Protein AF-A0ABD5DWV4-F1 (afdb_monomer_lite)

Secondary structure (DSSP, 8-state):
---BTTB-TT--------PPP--SSPPPP-----PPEEEE-SSEEEEEETTEEEEEETTT--EEEEEETTEE--SS-B-

pLDDT: mean 93.91, std 6.94, range [65.69, 98.44]

Organism: Acinetobacter baumannii (NCBI:txid470)

Foldseek 3Di:
DPDDPPGHPPPDPDDDDDDDDDDPDDDDDPDCQDDWDWDDDPQWIWIDTRQKIWTAGPVVRWGAWIDGVNHTDDPGTDD

InterPro domains:
  IPR011013 Galactose mutarotase-like domain superfamily [SSF74650] (31-78)
  IPR013783 Immunoglobulin-like fold [G3DSA:2.60.40.10] (1-28)
  IPR036156 Beta-Galactosidase/glucuronidase domain superfamily [SSF49303] (2-24)

Radius of gyration: 25.18 Å; chains: 1; bounding box: 38×31×70 Å

Sequence (79 aa):
PQATAWSEAEHRVAWQQFPLPAPLALPAPTVSAGAPDLIVSDEVWQIRAGSQCWTIDRRTGLLSRWSVGGQEQLLTPLR

Structure (mmCIF, N/CA/C/O backbone):
data_AF-A0ABD5DWV4-F1
#
_entry.id   AF-A0ABD5DWV4-F1
#
loop_
_atom_site.group_PDB
_atom_site.id
_atom_site.type_symbol
_atom_site.label_atom_id
_atom_site.label_alt_id
_atom_site.label_comp_id
_atom_site.label_asym_id
_atom_site.label_entity_id
_atom_site.label_seq_id
_atom_site.pdbx_PDB_ins_code
_atom_site.Cartn_x
_atom_site.Cartn_y
_atom_site.Cartn_z
_atom_site.occupancy
_atom_site.B_iso_or_equiv
_atom_site.auth_seq_id
_atom_site.auth_comp_id
_atom_site.auth_asym_id
_atom_site.auth_atom_id
_atom_site.pdbx_PDB_model_num
ATOM 1 N N . PRO A 1 1 ? -17.981 3.310 38.836 1.00 83.69 1 PRO A N 1
ATOM 2 C CA . PRO A 1 1 ? -18.837 2.425 39.672 1.00 83.69 1 PRO A CA 1
ATOM 3 C C . PRO A 1 1 ? -18.071 2.022 40.936 1.00 83.69 1 PRO A C 1
ATOM 5 O O . PRO A 1 1 ? -16.851 2.066 40.896 1.00 83.69 1 PRO A O 1
ATOM 8 N N . GLN A 1 2 ? -18.725 1.669 42.042 1.00 94.88 2 GLN A N 1
ATOM 9 C CA . GLN A 1 2 ? -18.006 1.167 43.225 1.00 94.88 2 GLN A CA 1
ATOM 10 C C . GLN A 1 2 ? -17.586 -0.297 43.034 1.00 94.88 2 GLN A C 1
ATOM 12 O O . GLN A 1 2 ? -18.114 -0.979 42.155 1.00 94.88 2 GLN A O 1
ATOM 17 N N . ALA A 1 3 ? -16.623 -0.753 43.837 1.00 96.69 3 ALA A N 1
ATOM 18 C CA . ALA A 1 3 ? -16.183 -2.142 43.828 1.00 96.69 3 ALA A CA 1
ATOM 19 C C . ALA A 1 3 ? -17.332 -3.090 44.214 1.00 96.69 3 ALA A C 1
ATOM 21 O O . ALA A 1 3 ? -18.194 -2.751 45.028 1.00 96.69 3 ALA A O 1
ATOM 22 N N . THR A 1 4 ? -17.329 -4.284 43.630 1.00 96.44 4 THR A N 1
ATOM 23 C CA . THR A 1 4 ? -18.232 -5.393 43.955 1.00 96.44 4 THR A CA 1
ATOM 24 C C . THR A 1 4 ? -17.414 -6.585 44.455 1.00 96.44 4 THR A C 1
ATOM 26 O O . THR A 1 4 ? -16.190 -6.582 44.369 1.00 96.44 4 THR A O 1
ATOM 29 N N . ALA A 1 5 ? -18.067 -7.647 44.935 1.00 97.38 5 ALA A N 1
ATOM 30 C CA . ALA A 1 5 ? -17.373 -8.863 45.376 1.00 97.38 5 ALA A CA 1
ATOM 31 C C . ALA A 1 5 ? -16.546 -9.562 44.271 1.00 97.38 5 ALA A C 1
ATOM 33 O O . ALA A 1 5 ? -15.766 -10.461 44.573 1.00 97.38 5 ALA A O 1
ATOM 34 N N . TRP A 1 6 ? -16.731 -9.183 43.004 1.00 93.69 6 TRP A N 1
ATOM 35 C CA . TRP A 1 6 ? -16.117 -9.830 41.842 1.00 93.69 6 TRP A CA 1
ATOM 36 C C . TRP A 1 6 ? -15.481 -8.839 40.853 1.00 93.69 6 TRP A C 1
ATOM 38 O O . TRP A 1 6 ? -15.010 -9.253 39.795 1.00 93.69 6 TRP A O 1
ATOM 48 N N . SER A 1 7 ? -15.439 -7.541 41.174 1.00 96.19 7 SER A N 1
ATOM 49 C CA . SER A 1 7 ? -14.783 -6.531 40.339 1.00 96.19 7 SER A CA 1
ATOM 50 C C . SER A 1 7 ? -14.351 -5.313 41.148 1.00 96.19 7 SER A C 1
ATOM 52 O O . SER A 1 7 ? -15.096 -4.830 41.999 1.00 96.19 7 SER A O 1
ATOM 54 N N . GLU A 1 8 ? -13.200 -4.745 40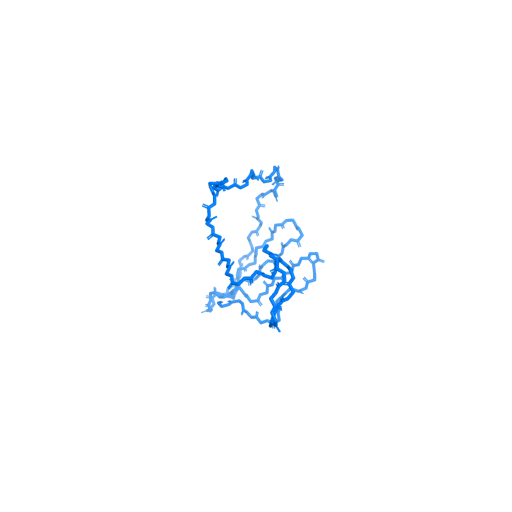.805 1.00 97.19 8 GLU A N 1
ATOM 55 C CA . GLU A 1 8 ? -12.732 -3.484 41.386 1.00 97.19 8 GLU A CA 1
ATOM 56 C C . GLU A 1 8 ? -13.659 -2.299 41.065 1.00 97.19 8 GLU A C 1
ATOM 58 O O . GLU A 1 8 ? -14.537 -2.367 40.193 1.00 97.19 8 GLU A O 1
ATOM 63 N N . ALA A 1 9 ? -13.461 -1.186 41.774 1.00 97.12 9 ALA A N 1
ATOM 64 C CA . ALA A 1 9 ? -14.139 0.062 41.452 1.00 97.12 9 ALA A CA 1
ATOM 65 C C . ALA A 1 9 ? -13.795 0.515 40.023 1.00 97.12 9 ALA A C 1
ATOM 67 O O . ALA A 1 9 ? -12.711 0.275 39.504 1.00 97.12 9 ALA A O 1
ATOM 68 N N . GLU A 1 10 ? -14.765 1.158 39.379 1.00 95.69 10 GLU A N 1
ATOM 69 C CA . GLU A 1 10 ? -14.687 1.691 38.014 1.00 95.69 10 GLU A CA 1
ATOM 70 C C . GLU A 1 10 ? -14.449 0.645 36.922 1.00 95.69 10 GLU A C 1
ATOM 72 O O . GLU A 1 10 ? -14.235 0.998 35.763 1.00 95.69 10 GLU A O 1
ATOM 77 N N . HIS A 1 11 ? -14.595 -0.640 37.252 1.00 95.25 11 HIS A N 1
ATOM 78 C CA . HIS A 1 11 ? -14.482 -1.717 36.284 1.00 95.25 11 HIS A CA 1
ATOM 79 C C . HIS A 1 11 ? -15.466 -1.522 35.119 1.00 95.25 11 HIS A C 1
ATOM 81 O O . HIS A 1 11 ? -16.690 -1.502 35.290 1.00 95.25 11 HIS A O 1
ATOM 87 N N . ARG A 1 12 ? -14.920 -1.341 33.911 1.00 95.31 12 ARG A N 1
ATOM 88 C CA . ARG A 1 12 ? -15.699 -1.077 32.700 1.00 95.31 12 ARG A CA 1
ATOM 89 C C . ARG A 1 12 ? -16.254 -2.381 32.138 1.00 95.31 12 ARG A C 1
ATOM 91 O O . ARG A 1 12 ? -15.534 -3.137 31.497 1.00 95.31 12 ARG A O 1
ATOM 98 N N . VAL A 1 13 ? -17.553 -2.591 32.322 1.00 94.81 13 VAL A N 1
ATOM 99 C CA . VAL A 1 13 ? -18.262 -3.806 31.879 1.00 94.81 13 VAL A CA 1
ATOM 100 C C . VAL A 1 13 ? -18.730 -3.760 30.422 1.00 94.81 13 VAL A C 1
ATOM 102 O O . VAL A 1 13 ? -18.999 -4.796 29.826 1.00 94.81 13 VAL A O 1
ATOM 105 N N . ALA A 1 14 ? -18.821 -2.567 29.833 1.00 96.06 14 ALA A N 1
ATOM 106 C CA . ALA A 1 14 ? -19.164 -2.372 28.431 1.00 96.06 14 ALA A CA 1
ATOM 107 C C . ALA A 1 14 ? -18.545 -1.072 27.909 1.00 96.06 14 ALA A C 1
ATOM 109 O O . ALA A 1 14 ? -18.335 -0.118 28.663 1.00 96.06 14 ALA A O 1
ATOM 110 N N . TRP A 1 15 ? -18.263 -1.028 26.611 1.00 96.81 15 TRP A N 1
ATOM 111 C CA . TRP A 1 15 ? -17.874 0.190 25.915 1.00 96.81 15 TRP A CA 1
ATOM 112 C C . TRP A 1 15 ? -18.417 0.171 24.491 1.00 96.81 15 TRP A C 1
ATOM 114 O O . TRP A 1 15 ? -18.679 -0.892 23.931 1.00 96.81 15 TRP A O 1
ATOM 124 N N . GLN A 1 16 ? -18.581 1.362 23.930 1.00 96.88 16 GLN A N 1
ATOM 125 C CA . GLN A 1 16 ? -18.919 1.564 22.532 1.00 96.88 16 GLN A CA 1
ATOM 126 C C . GLN A 1 16 ? -18.256 2.853 22.051 1.00 96.88 16 GLN A C 1
ATOM 128 O O . GLN A 1 16 ? -18.021 3.764 22.846 1.00 96.88 16 GLN A O 1
ATOM 133 N N . GLN A 1 17 ? -17.971 2.930 20.755 1.00 97.44 17 GLN A N 1
ATOM 134 C CA . GLN A 1 17 ? -17.547 4.162 20.096 1.00 97.44 17 GLN A CA 1
ATOM 135 C C . GLN A 1 17 ? -18.444 4.460 18.898 1.00 97.44 17 GLN A C 1
ATOM 137 O O . GLN A 1 17 ? -18.987 3.550 18.273 1.00 97.44 17 GLN A O 1
ATOM 142 N N . PHE A 1 18 ? -18.568 5.743 18.575 1.00 95.94 18 PHE A N 1
ATOM 143 C CA . PHE A 1 18 ? -19.284 6.219 17.401 1.00 95.94 18 PHE A CA 1
ATOM 144 C C . PHE A 1 18 ? -18.341 7.084 16.569 1.00 95.94 18 PHE A C 1
ATOM 146 O O . PHE A 1 18 ? -17.554 7.840 17.147 1.00 95.94 18 PHE A O 1
ATOM 153 N N . PRO A 1 19 ? -18.402 6.998 15.231 1.00 95.69 19 PRO A N 1
ATOM 154 C CA . PRO A 1 19 ? -17.660 7.921 14.393 1.00 95.69 19 PRO A CA 1
ATOM 155 C C . PRO A 1 19 ? -18.192 9.339 14.626 1.00 95.69 19 PRO A C 1
ATOM 157 O O . PRO A 1 19 ? -19.394 9.586 14.538 1.00 95.69 19 PRO A O 1
ATOM 160 N N . LEU A 1 20 ? -17.289 10.269 14.923 1.00 96.50 20 LEU A N 1
ATOM 161 C CA . LEU A 1 20 ? -17.590 11.696 14.895 1.00 96.50 20 LEU A CA 1
ATOM 162 C C . LEU A 1 20 ? -17.263 12.249 13.503 1.00 96.50 20 LEU A C 1
ATOM 164 O O . LEU A 1 20 ? -16.413 11.677 12.813 1.00 96.50 20 LEU A O 1
ATOM 168 N N . PRO A 1 21 ? -17.904 13.351 13.075 1.00 95.94 21 PRO A N 1
ATOM 169 C CA . PRO A 1 21 ? -17.524 14.027 11.844 1.00 95.94 21 PRO A CA 1
ATOM 170 C C . PRO A 1 21 ? -16.024 14.327 11.827 1.00 95.94 21 PRO A C 1
ATOM 172 O O . PRO A 1 21 ? -15.479 14.892 12.775 1.00 95.94 21 PRO A O 1
ATOM 175 N N . ALA A 1 22 ? -15.369 13.950 10.736 1.00 93.06 22 ALA A N 1
ATOM 176 C CA . ALA A 1 22 ? -13.954 14.179 10.505 1.00 93.06 22 ALA A CA 1
ATOM 177 C C . ALA A 1 22 ? -13.761 14.818 9.121 1.00 93.06 22 ALA A C 1
ATOM 179 O O . ALA A 1 22 ? -14.623 14.663 8.249 1.00 93.06 22 ALA A O 1
ATOM 180 N N . PRO A 1 23 ? -12.648 15.535 8.897 1.00 92.25 23 PRO A N 1
ATOM 181 C CA . PRO A 1 23 ? -12.298 16.021 7.570 1.00 92.25 23 PRO A CA 1
ATOM 182 C C . PRO A 1 23 ? -12.277 14.878 6.549 1.00 92.25 23 PRO A C 1
ATOM 184 O O . PRO A 1 23 ? -11.729 13.812 6.817 1.00 92.25 23 PRO A O 1
ATOM 187 N N . LEU A 1 24 ? -12.845 15.119 5.365 1.00 91.38 24 LEU A N 1
ATOM 188 C CA . LEU A 1 24 ? -12.887 14.121 4.288 1.00 91.38 24 LEU A CA 1
ATOM 189 C C . LEU A 1 24 ? -11.508 13.867 3.663 1.00 91.38 24 LEU A C 1
ATOM 191 O O . LEU A 1 24 ? -11.270 12.798 3.111 1.00 91.38 24 LEU A O 1
ATOM 195 N N . ALA A 1 25 ? -10.608 14.849 3.738 1.00 90.62 25 ALA A N 1
ATOM 196 C CA . ALA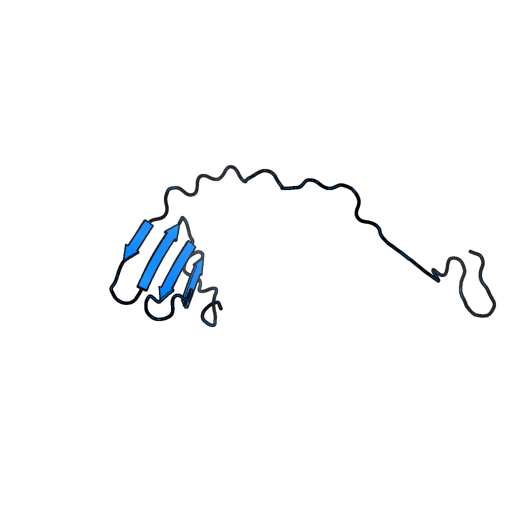 A 1 25 ? -9.246 14.756 3.235 1.00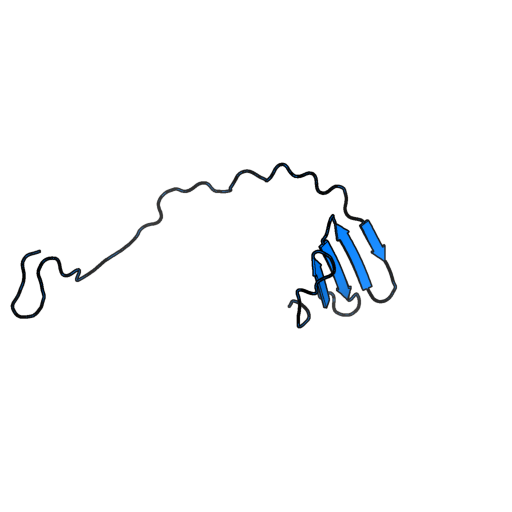 90.62 25 ALA A CA 1
ATOM 197 C C . ALA A 1 25 ? -8.318 15.692 4.016 1.00 90.62 25 ALA A C 1
ATOM 199 O O . ALA A 1 25 ? -8.741 16.733 4.526 1.00 90.62 25 ALA A O 1
ATOM 200 N N . LEU A 1 26 ? -7.039 15.328 4.074 1.00 88.31 26 LEU A N 1
ATOM 201 C CA . LEU A 1 26 ? -5.978 16.229 4.509 1.00 88.31 26 LEU A CA 1
ATOM 202 C C . LEU A 1 26 ? -5.607 17.190 3.363 1.00 88.31 26 LEU A C 1
ATOM 204 O O . LEU A 1 26 ? -5.774 16.826 2.195 1.00 88.31 26 LEU A O 1
ATOM 208 N N . PRO A 1 27 ? -5.085 18.395 3.661 1.00 87.19 27 PRO A N 1
ATOM 209 C CA . PRO A 1 27 ? -4.541 19.279 2.636 1.00 87.19 27 PRO A CA 1
ATOM 210 C C . PRO A 1 27 ? -3.471 18.563 1.807 1.00 87.19 27 PRO A C 1
ATOM 212 O O . PRO A 1 27 ? -2.620 17.861 2.356 1.00 87.19 27 PRO A O 1
ATOM 215 N N . ALA A 1 28 ? -3.502 18.755 0.488 1.00 83.62 28 ALA A N 1
ATOM 216 C CA . ALA A 1 28 ? -2.484 18.192 -0.385 1.00 83.62 28 ALA A CA 1
ATOM 217 C C . ALA A 1 28 ? -1.107 18.805 -0.058 1.00 83.62 28 ALA A C 1
ATOM 219 O O . ALA A 1 28 ? -1.013 20.025 0.119 1.00 83.62 28 ALA A O 1
ATOM 220 N N . PRO A 1 29 ? -0.034 17.997 0.013 1.00 79.50 29 PRO A N 1
ATOM 221 C CA . PRO A 1 29 ? 1.312 18.529 0.167 1.00 79.50 29 PRO A CA 1
ATOM 222 C C . PRO A 1 29 ? 1.672 19.411 -1.037 1.00 79.50 29 PRO A C 1
ATOM 224 O O . PRO A 1 29 ? 1.400 19.067 -2.184 1.00 79.50 29 PRO A O 1
ATOM 227 N N . THR A 1 30 ? 2.321 20.545 -0.779 1.00 76.00 30 THR A N 1
ATOM 228 C CA . THR A 1 30 ? 2.696 21.562 -1.781 1.00 76.00 30 THR A CA 1
ATOM 229 C C . THR A 1 30 ? 3.939 21.210 -2.605 1.00 76.00 30 THR A C 1
ATOM 231 O O . THR A 1 30 ? 4.461 22.053 -3.333 1.00 76.00 30 THR A O 1
ATOM 234 N N . VAL A 1 31 ? 4.452 19.982 -2.506 1.00 69.94 31 VAL A N 1
ATOM 235 C CA . VAL A 1 31 ? 5.697 19.595 -3.177 1.00 69.94 31 VAL A CA 1
ATOM 236 C C . VAL A 1 31 ? 5.442 19.381 -4.668 1.00 69.94 31 VAL A C 1
ATOM 238 O O . VAL A 1 31 ? 4.774 18.429 -5.067 1.00 69.94 31 VAL A O 1
ATOM 241 N N . SER A 1 32 ? 6.028 20.242 -5.501 1.00 65.69 32 SER A N 1
ATOM 242 C CA . SER A 1 32 ? 6.128 20.001 -6.940 1.00 65.69 32 SER A CA 1
ATOM 243 C C . SER A 1 32 ? 7.194 18.934 -7.184 1.00 65.69 32 SER A C 1
ATOM 245 O O . SER A 1 32 ? 8.388 19.211 -7.104 1.00 65.69 32 SER A O 1
ATOM 247 N N . ALA A 1 33 ? 6.772 17.701 -7.457 1.00 65.94 33 ALA A N 1
ATOM 248 C CA . ALA A 1 33 ? 7.682 16.600 -7.782 1.00 65.94 33 ALA A CA 1
ATOM 249 C C . ALA A 1 33 ? 8.251 16.683 -9.216 1.00 65.94 33 ALA A C 1
ATOM 251 O O . ALA A 1 33 ? 8.988 15.790 -9.631 1.00 65.94 33 ALA A O 1
ATOM 252 N N . GLY A 1 34 ? 7.923 17.741 -9.971 1.00 80.94 34 GLY A N 1
ATOM 253 C CA . GLY A 1 34 ? 8.150 17.790 -11.414 1.00 80.94 34 GLY A CA 1
ATOM 254 C C . GLY A 1 34 ? 7.285 16.773 -12.166 1.00 80.94 34 GLY A C 1
ATOM 255 O O . GLY A 1 34 ? 6.573 15.965 -11.566 1.00 80.94 34 GLY A O 1
ATOM 256 N N . ALA A 1 35 ? 7.316 16.828 -13.497 1.00 89.75 35 ALA A N 1
ATOM 257 C CA . ALA A 1 35 ? 6.726 15.768 -14.305 1.00 89.75 35 ALA A CA 1
ATOM 258 C C . ALA A 1 35 ? 7.605 14.506 -14.205 1.00 89.75 35 ALA A C 1
ATOM 260 O O . ALA A 1 35 ? 8.831 14.633 -14.216 1.00 89.75 35 ALA A O 1
ATOM 261 N N . PRO A 1 36 ? 7.017 13.305 -14.095 1.00 93.75 36 PRO A N 1
ATOM 262 C CA . PRO A 1 36 ? 7.786 12.070 -14.109 1.00 93.75 36 PRO A CA 1
ATOM 263 C C . PRO A 1 36 ? 8.359 11.788 -15.503 1.00 93.75 36 PRO A C 1
ATOM 265 O O . PRO A 1 36 ? 7.706 12.049 -16.515 1.00 93.75 36 PRO A O 1
ATOM 268 N N . ASP A 1 37 ? 9.533 11.163 -15.542 1.00 95.81 37 ASP A N 1
ATOM 269 C CA . ASP A 1 37 ? 10.105 10.621 -16.773 1.00 95.81 37 ASP A CA 1
ATOM 270 C C . ASP A 1 37 ? 9.581 9.204 -17.014 1.00 95.81 37 ASP A C 1
ATOM 272 O O . ASP A 1 37 ? 9.602 8.359 -16.112 1.00 95.81 37 ASP A O 1
ATOM 276 N N . LEU A 1 38 ? 9.164 8.925 -18.251 1.00 97.56 38 LEU A N 1
ATOM 277 C CA . LEU A 1 38 ? 8.785 7.590 -18.707 1.00 97.56 38 LEU A CA 1
ATOM 278 C C . LEU A 1 38 ? 9.823 7.064 -19.698 1.00 97.56 38 LEU A C 1
ATOM 280 O O . LEU A 1 38 ? 10.028 7.632 -20.769 1.00 97.56 38 LEU A O 1
ATOM 284 N N . ILE A 1 39 ? 10.428 5.931 -19.359 1.00 97.81 39 ILE A N 1
ATOM 285 C CA . ILE A 1 39 ? 11.325 5.181 -20.234 1.00 97.81 39 ILE A CA 1
ATOM 286 C C . ILE A 1 39 ? 10.599 3.906 -20.647 1.00 97.81 39 ILE A C 1
ATOM 288 O O . ILE A 1 39 ? 10.159 3.123 -19.802 1.00 97.81 39 ILE A O 1
ATOM 292 N N . VAL A 1 40 ? 10.467 3.706 -21.954 1.00 97.75 40 VAL A N 1
ATOM 293 C CA . VAL A 1 40 ? 9.737 2.577 -22.528 1.00 97.75 40 VAL A CA 1
ATOM 294 C C . VAL A 1 40 ? 10.721 1.615 -23.172 1.00 97.75 40 VAL A C 1
ATOM 296 O O . VAL A 1 40 ? 11.529 2.019 -24.006 1.00 97.75 40 VAL A O 1
ATOM 299 N N . SER A 1 41 ? 10.614 0.341 -22.812 1.00 96.44 41 SER A N 1
ATOM 300 C CA . SER A 1 41 ? 11.186 -0.765 -23.573 1.00 96.44 41 SER A CA 1
ATOM 301 C C . SER A 1 41 ? 10.089 -1.759 -23.963 1.00 96.44 41 SER A C 1
ATOM 303 O O . SER A 1 41 ? 8.908 -1.574 -23.634 1.00 96.44 41 SER A O 1
ATOM 305 N N . ASP A 1 42 ? 10.483 -2.814 -24.672 1.00 97.12 42 ASP A N 1
ATOM 306 C CA . ASP A 1 42 ? 9.579 -3.895 -25.070 1.00 97.12 42 ASP A CA 1
ATOM 307 C C . ASP A 1 42 ? 9.072 -4.695 -23.862 1.00 97.12 42 ASP A C 1
ATOM 309 O O . ASP A 1 42 ? 7.924 -5.140 -23.840 1.00 97.12 42 ASP A O 1
ATOM 313 N N . GLU A 1 43 ? 9.902 -4.825 -22.824 1.00 97.75 43 GLU A N 1
ATOM 314 C CA . GLU A 1 43 ? 9.613 -5.651 -21.649 1.00 97.75 43 GLU A CA 1
ATOM 315 C C . GLU A 1 43 ? 9.011 -4.856 -20.490 1.00 97.75 43 GLU A C 1
ATOM 317 O O . GLU A 1 43 ? 8.193 -5.391 -19.738 1.00 97.75 43 GLU A O 1
ATOM 322 N N . VAL A 1 44 ? 9.394 -3.584 -20.326 1.00 98.12 44 VAL A N 1
ATOM 323 C CA . VAL A 1 44 ? 9.024 -2.801 -19.143 1.00 98.12 44 VAL A CA 1
ATOM 324 C C . VAL A 1 44 ? 8.670 -1.349 -19.455 1.00 98.12 44 VAL A C 1
ATOM 326 O O . VAL A 1 44 ? 9.175 -0.729 -20.393 1.00 98.12 44 VAL A O 1
ATOM 329 N N . TRP A 1 45 ? 7.823 -0.781 -18.602 1.00 98.38 45 TRP A N 1
ATOM 330 C CA . TRP A 1 45 ? 7.747 0.661 -18.396 1.00 98.38 45 TRP A CA 1
ATOM 331 C C . TRP A 1 45 ? 8.531 1.018 -17.148 1.00 98.38 45 TRP A C 1
ATOM 333 O O . TRP A 1 45 ? 8.282 0.457 -16.081 1.00 98.38 45 TRP A O 1
ATOM 343 N N . GLN A 1 46 ? 9.452 1.966 -17.263 1.00 98.06 46 GLN A N 1
ATOM 344 C CA . GLN A 1 46 ? 10.166 2.497 -16.114 1.00 98.06 46 GLN A CA 1
ATOM 345 C C . GLN A 1 46 ? 9.791 3.961 -15.902 1.00 98.06 46 GLN A C 1
ATOM 347 O O . GLN A 1 46 ? 9.982 4.786 -16.792 1.00 98.06 46 GLN A O 1
ATOM 352 N N . ILE A 1 47 ? 9.271 4.273 -14.719 1.00 97.69 47 ILE A N 1
ATOM 353 C CA . ILE A 1 47 ? 8.821 5.612 -14.334 1.00 97.69 47 ILE A CA 1
ATOM 354 C C . ILE A 1 47 ? 9.783 6.154 -13.283 1.00 97.69 47 ILE A C 1
ATOM 356 O O . ILE A 1 47 ? 10.063 5.455 -12.309 1.00 97.69 47 ILE A O 1
ATOM 360 N N . ARG A 1 48 ? 10.280 7.383 -13.452 1.00 95.94 48 ARG A N 1
ATOM 361 C CA . ARG A 1 48 ? 11.151 8.058 -12.475 1.00 95.94 48 ARG A CA 1
ATOM 362 C C . ARG A 1 48 ? 10.539 9.382 -12.034 1.00 95.94 48 ARG A C 1
ATOM 364 O O . ARG A 1 48 ? 10.153 10.186 -12.874 1.00 95.94 48 ARG A O 1
ATOM 371 N N . ALA A 1 49 ? 10.469 9.610 -10.724 1.00 93.62 49 ALA A N 1
ATOM 372 C CA . ALA A 1 49 ? 10.015 10.873 -10.143 1.00 93.62 49 ALA A CA 1
ATOM 373 C C . ALA A 1 49 ? 10.790 11.171 -8.853 1.00 93.62 49 ALA A C 1
ATOM 375 O O . ALA A 1 49 ? 10.657 10.462 -7.851 1.00 93.62 49 ALA A O 1
ATOM 376 N N . GLY A 1 50 ? 11.616 12.218 -8.869 1.00 91.69 50 GLY A N 1
ATOM 377 C CA . GLY A 1 50 ? 12.525 12.518 -7.762 1.00 91.69 50 GLY A CA 1
ATOM 378 C C . GLY A 1 50 ? 13.454 11.337 -7.457 1.00 91.69 50 GLY A C 1
ATOM 379 O O . GLY A 1 50 ? 14.148 10.837 -8.337 1.00 91.69 50 GLY A O 1
ATOM 380 N N . SER A 1 51 ? 13.456 10.869 -6.207 1.00 93.12 51 SER A N 1
ATOM 381 C CA . SER A 1 51 ? 14.237 9.700 -5.775 1.00 93.12 51 SER A CA 1
ATOM 382 C C . SER A 1 51 ? 13.558 8.358 -6.064 1.00 93.12 51 SER A C 1
ATOM 384 O O . SER A 1 51 ? 14.138 7.312 -5.767 1.00 93.12 51 SER A O 1
ATOM 386 N N . GLN A 1 52 ? 12.338 8.366 -6.601 1.00 95.62 52 GLN A N 1
ATOM 387 C CA . GLN A 1 52 ? 11.539 7.165 -6.806 1.00 95.62 52 GLN A CA 1
ATOM 388 C C . GLN A 1 52 ? 11.689 6.641 -8.231 1.00 95.62 52 GLN A C 1
ATOM 390 O O . GLN A 1 52 ? 11.679 7.407 -9.198 1.00 95.62 52 GLN A O 1
ATOM 395 N N . CYS A 1 53 ? 11.786 5.321 -8.357 1.00 97.25 53 CYS A N 1
ATOM 396 C CA . CYS A 1 53 ? 11.772 4.630 -9.637 1.00 97.25 53 CYS A CA 1
ATOM 397 C C . CYS A 1 53 ? 10.893 3.383 -9.550 1.00 97.25 53 CYS A C 1
ATOM 399 O O . CYS A 1 53 ? 11.101 2.538 -8.682 1.00 97.25 53 CYS A O 1
ATOM 401 N N . TRP A 1 54 ? 9.948 3.255 -10.475 1.00 98.25 54 TRP A N 1
ATOM 402 C CA . TRP A 1 54 ? 9.041 2.115 -10.600 1.00 98.25 54 TRP A CA 1
ATOM 403 C C . TRP A 1 54 ? 9.318 1.382 -11.907 1.00 98.25 54 TRP A C 1
ATOM 405 O O . TRP A 1 54 ? 9.523 2.024 -12.935 1.00 98.25 54 TRP A O 1
ATOM 415 N N . THR A 1 55 ? 9.318 0.050 -11.879 1.00 98.38 55 THR A N 1
ATOM 416 C CA . THR A 1 55 ? 9.364 -0.793 -13.084 1.00 98.38 55 THR A CA 1
ATOM 417 C C . THR A 1 55 ? 8.082 -1.609 -13.163 1.00 98.38 55 THR A C 1
ATOM 419 O O . THR A 1 55 ? 7.804 -2.401 -12.265 1.00 98.38 55 THR A O 1
ATOM 422 N N . ILE A 1 56 ? 7.320 -1.436 -14.238 1.00 98.38 56 ILE A N 1
ATOM 423 C CA . ILE A 1 56 ? 6.121 -2.219 -14.538 1.00 98.38 56 ILE A CA 1
ATOM 424 C C . ILE A 1 56 ? 6.464 -3.190 -15.662 1.00 98.38 56 ILE A C 1
ATOM 426 O O . ILE A 1 56 ? 6.929 -2.773 -16.722 1.00 98.38 56 ILE A O 1
ATOM 430 N N . ASP A 1 57 ? 6.240 -4.478 -15.429 1.00 98.06 57 ASP A N 1
ATOM 431 C CA . ASP A 1 57 ? 6.402 -5.520 -16.440 1.00 98.06 57 ASP A CA 1
ATOM 432 C C . ASP A 1 57 ? 5.232 -5.466 -17.433 1.00 98.06 57 ASP A C 1
ATOM 434 O O . ASP A 1 57 ? 4.063 -5.506 -17.045 1.00 98.06 57 ASP A O 1
ATOM 438 N N . ARG A 1 58 ? 5.535 -5.369 -18.729 1.00 97.69 58 ARG A N 1
ATOM 439 C CA . ARG A 1 58 ? 4.526 -5.176 -19.782 1.00 97.69 58 ARG A CA 1
ATOM 440 C C . ARG A 1 58 ? 3.757 -6.442 -20.138 1.00 97.69 58 ARG A C 1
ATOM 442 O O . ARG A 1 58 ? 2.669 -6.347 -20.699 1.00 97.69 58 ARG A O 1
ATOM 449 N N . ARG A 1 59 ? 4.305 -7.621 -19.844 1.00 97.50 59 ARG A N 1
ATOM 450 C CA . ARG A 1 59 ? 3.659 -8.910 -20.129 1.00 97.50 59 ARG A CA 1
ATOM 451 C C . ARG A 1 59 ? 2.615 -9.250 -19.069 1.00 97.50 59 ARG A C 1
ATOM 453 O O . ARG A 1 59 ? 1.590 -9.847 -19.381 1.00 97.50 59 ARG A O 1
ATOM 460 N N . THR A 1 60 ? 2.901 -8.910 -17.819 1.00 97.06 60 THR A N 1
ATOM 461 C CA . THR A 1 60 ? 2.074 -9.234 -16.650 1.00 97.06 60 THR A CA 1
ATOM 462 C C . THR A 1 60 ? 1.245 -8.051 -16.161 1.00 97.06 60 THR A C 1
ATOM 464 O O . THR A 1 60 ? 0.247 -8.261 -15.479 1.00 97.06 60 THR A O 1
ATOM 467 N N . GLY A 1 61 ? 1.645 -6.821 -16.492 1.00 97.00 61 GLY A N 1
ATOM 468 C CA . GLY A 1 61 ? 1.026 -5.587 -16.005 1.00 97.00 61 GLY A CA 1
ATOM 469 C C . GLY A 1 61 ? 1.364 -5.248 -14.550 1.00 97.00 61 GLY A C 1
ATOM 470 O O . GLY A 1 61 ? 0.811 -4.295 -14.009 1.00 97.00 61 GLY A O 1
ATOM 471 N N . LEU A 1 62 ? 2.246 -6.014 -13.900 1.00 98.25 62 LEU A N 1
ATOM 472 C CA . LEU A 1 62 ? 2.542 -5.859 -12.477 1.00 98.25 62 LEU A CA 1
ATOM 473 C C . LEU A 1 62 ? 3.691 -4.878 -12.241 1.00 98.25 62 LEU A C 1
ATOM 475 O O . LEU A 1 62 ? 4.663 -4.840 -13.000 1.00 98.25 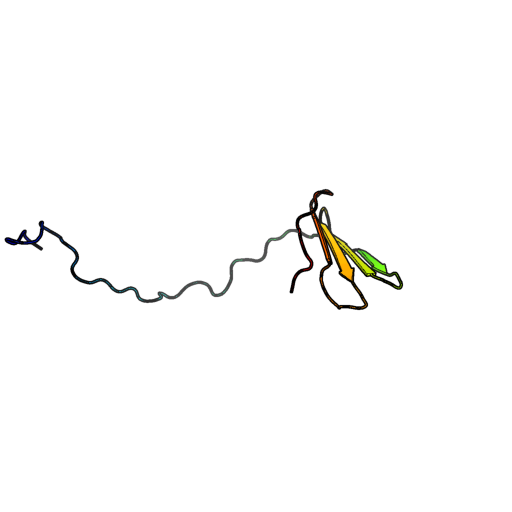62 LEU A O 1
ATOM 479 N N . LEU A 1 63 ? 3.624 -4.149 -11.124 1.00 98.44 63 LEU A N 1
ATOM 480 C CA . LEU A 1 63 ? 4.771 -3.422 -10.585 1.00 98.44 63 LEU A CA 1
ATOM 481 C C . LEU A 1 63 ? 5.785 -4.447 -10.065 1.00 98.44 63 LEU A C 1
ATOM 483 O O . LEU A 1 63 ? 5.600 -5.032 -8.998 1.00 98.44 63 LEU A O 1
ATOM 487 N N . SER A 1 64 ? 6.834 -4.693 -10.844 1.00 97.62 64 SER A N 1
ATOM 488 C CA . SER A 1 64 ? 7.824 -5.735 -10.572 1.00 97.62 64 SER A CA 1
ATOM 489 C C . SER A 1 64 ? 8.967 -5.258 -9.683 1.00 97.62 64 SER A C 1
ATOM 491 O O . SER A 1 64 ? 9.535 -6.070 -8.958 1.00 97.62 64 SER A O 1
ATOM 493 N N . ARG A 1 65 ? 9.289 -3.957 -9.723 1.00 97.69 65 ARG A N 1
ATOM 494 C CA . ARG A 1 65 ? 10.307 -3.318 -8.877 1.00 97.69 65 ARG A CA 1
ATOM 495 C C . ARG A 1 65 ? 9.904 -1.911 -8.480 1.00 97.69 65 ARG A C 1
ATOM 497 O O . ARG A 1 65 ? 9.300 -1.182 -9.273 1.00 97.69 65 ARG A O 1
ATOM 504 N N . TRP A 1 66 ? 10.316 -1.510 -7.289 1.00 98.38 66 TRP A N 1
ATOM 505 C CA . TRP A 1 66 ? 10.215 -0.135 -6.817 1.00 98.38 66 TRP A CA 1
ATOM 506 C C . TRP A 1 66 ? 11.445 0.180 -5.985 1.00 98.38 66 TRP A C 1
ATOM 508 O O . TRP A 1 66 ? 11.725 -0.508 -5.010 1.00 98.38 66 TRP A O 1
ATOM 518 N N . SER A 1 67 ? 12.155 1.243 -6.348 1.00 97.75 67 SER A N 1
ATOM 519 C CA . SER A 1 67 ? 13.299 1.727 -5.584 1.00 97.75 67 SER A CA 1
ATOM 520 C C . SER A 1 67 ? 13.108 3.173 -5.138 1.00 97.75 67 SER A C 1
ATOM 522 O O . SER A 1 67 ? 12.595 3.990 -5.909 1.00 97.75 67 SER A O 1
ATOM 524 N N . VAL A 1 68 ? 13.595 3.498 -3.941 1.00 97.38 68 VAL A N 1
ATOM 525 C CA . VAL A 1 68 ? 13.672 4.865 -3.405 1.00 97.38 68 VAL A CA 1
ATOM 526 C C . VAL A 1 68 ? 15.128 5.169 -3.079 1.00 97.38 68 VAL A C 1
ATOM 528 O O . VAL A 1 68 ? 15.762 4.440 -2.321 1.00 97.38 68 VAL A O 1
ATOM 531 N N . GLY A 1 69 ? 15.697 6.208 -3.693 1.00 94.81 69 GLY A N 1
ATOM 532 C CA . GLY A 1 69 ? 17.121 6.529 -3.538 1.00 94.81 69 GLY A CA 1
ATOM 533 C C . GLY A 1 69 ? 18.042 5.375 -3.960 1.00 94.81 69 GLY A C 1
ATOM 534 O O . GLY A 1 69 ? 19.104 5.187 -3.377 1.00 94.81 69 GLY A O 1
ATOM 535 N N . GLY A 1 70 ? 17.601 4.557 -4.922 1.00 94.31 70 GLY A N 1
ATOM 536 C CA . GLY A 1 70 ? 18.311 3.359 -5.379 1.00 94.31 70 GLY A CA 1
ATOM 537 C C . GLY A 1 70 ? 18.184 2.129 -4.471 1.00 94.31 70 GLY A C 1
ATOM 538 O O . GLY A 1 70 ? 18.739 1.090 -4.809 1.00 94.31 70 GLY A O 1
ATOM 539 N N . GLN A 1 71 ? 17.463 2.209 -3.348 1.00 97.81 71 GLN A N 1
ATOM 540 C CA . GLN A 1 71 ? 17.194 1.055 -2.484 1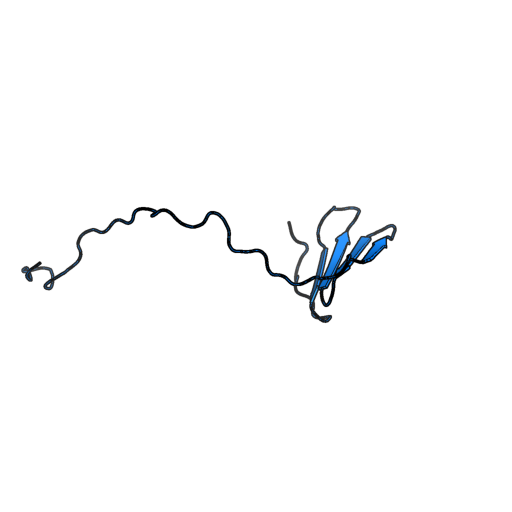.00 97.81 71 GLN A CA 1
ATOM 541 C C . GLN A 1 71 ? 15.897 0.365 -2.906 1.00 97.81 71 GLN A C 1
ATOM 543 O O . GLN A 1 71 ? 14.850 1.014 -2.941 1.00 97.81 71 GLN A O 1
ATOM 548 N N . GLU A 1 72 ? 15.956 -0.933 -3.205 1.00 97.81 72 GLU A N 1
ATOM 549 C CA . GLU A 1 72 ? 14.789 -1.739 -3.586 1.00 97.81 72 GLU A CA 1
ATOM 550 C C . GLU A 1 72 ? 13.816 -1.897 -2.406 1.00 97.81 72 GLU A C 1
ATOM 552 O O . GLU A 1 72 ? 14.228 -2.161 -1.278 1.00 97.81 72 GLU A O 1
ATOM 557 N N . GLN A 1 73 ? 12.524 -1.719 -2.675 1.00 98.31 73 GLN A N 1
ATOM 558 C CA . GLN A 1 73 ? 11.438 -1.735 -1.689 1.00 98.31 73 GLN A CA 1
ATOM 559 C C . GLN A 1 73 ? 10.526 -2.958 -1.832 1.00 98.31 73 GLN A C 1
ATOM 561 O O . GLN A 1 73 ? 9.760 -3.264 -0.920 1.00 98.31 73 GLN A O 1
ATOM 566 N N . LEU A 1 74 ? 10.581 -3.654 -2.971 1.00 97.62 74 LEU A N 1
ATOM 567 C CA . LEU A 1 74 ? 9.756 -4.826 -3.238 1.00 97.62 74 LEU A CA 1
ATOM 568 C C . LEU A 1 74 ? 10.607 -6.092 -3.248 1.00 97.62 74 LEU A C 1
ATOM 570 O O . LEU A 1 74 ? 11.601 -6.191 -3.958 1.00 97.62 74 LEU A O 1
ATOM 574 N N . LEU A 1 75 ? 10.169 -7.093 -2.484 1.00 96.94 75 LEU A N 1
ATOM 575 C CA . LEU A 1 75 ? 10.742 -8.442 -2.533 1.00 96.94 75 LEU A CA 1
ATOM 576 C C . LEU A 1 75 ? 10.112 -9.295 -3.644 1.00 96.94 75 LEU A C 1
ATOM 578 O O . LEU A 1 75 ? 10.725 -10.234 -4.142 1.00 96.94 75 LEU A O 1
ATOM 582 N N . THR A 1 76 ? 8.877 -8.973 -4.025 1.00 97.19 76 THR A N 1
ATOM 583 C CA . THR A 1 76 ? 8.091 -9.658 -5.055 1.00 97.19 76 THR A CA 1
ATOM 584 C C . THR A 1 76 ? 7.203 -8.649 -5.781 1.00 97.19 76 THR A C 1
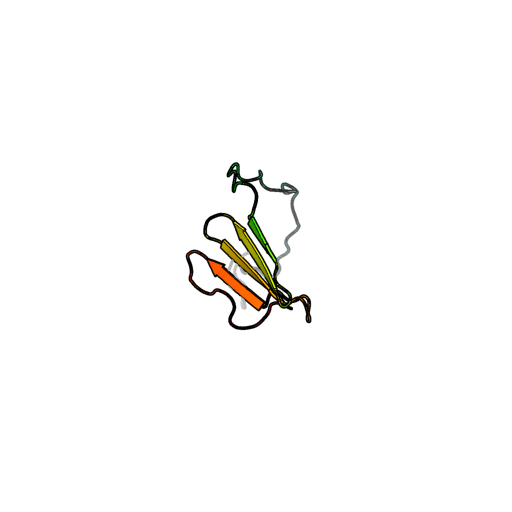ATOM 586 O O . THR A 1 76 ? 6.851 -7.636 -5.169 1.00 97.19 76 THR A O 1
ATOM 589 N N . PRO A 1 77 ? 6.768 -8.926 -7.026 1.00 96.94 77 PRO A N 1
ATOM 590 C CA . PRO A 1 77 ? 5.851 -8.040 -7.736 1.00 96.94 77 PRO A CA 1
ATOM 591 C C . PRO A 1 77 ? 4.568 -7.761 -6.944 1.00 96.94 77 PRO A C 1
ATOM 593 O O . PRO A 1 77 ? 4.008 -8.678 -6.335 1.00 96.94 77 PRO A O 1
ATOM 596 N N . LEU A 1 78 ? 4.100 -6.514 -6.985 1.00 95.94 78 LEU A N 1
ATOM 597 C CA . LEU A 1 78 ? 2.861 -6.090 -6.331 1.00 95.94 78 LEU A CA 1
ATOM 598 C C . LEU A 1 78 ? 1.650 -6.642 -7.095 1.00 95.94 78 LEU A C 1
ATOM 600 O O . LEU A 1 78 ? 1.597 -6.523 -8.320 1.00 95.94 78 LEU A O 1
ATOM 604 N N . ARG A 1 79 ? 0.703 -7.246 -6.372 1.00 90.44 79 ARG A N 1
ATOM 605 C CA . ARG A 1 79 ? -0.515 -7.878 -6.898 1.00 90.44 79 ARG A CA 1
ATOM 606 C C . ARG A 1 79 ? -1.754 -7.309 -6.231 1.00 90.44 79 ARG A C 1
ATOM 608 O O . ARG A 1 79 ? -1.643 -6.964 -5.034 1.00 90.44 79 ARG A O 1
#